Protein AF-A0A534J3L3-F1 (afdb_monomer_lite)

Foldseek 3Di:
DLVVVLVVLCVVQPVFWPDKDKDDPDPLDIDIDTDGHDDPVVVVVSQVSSVPRPPPPDGDDDDDDPPPD

Sequence (69 aa):
MVTHRILHRQHDFLGSIRATAHTHLNEETCLEVLIVAGEAKRVAELTDRLRTVKGVLFAETVVASPNVR

pLDDT: mean 93.08, std 7.03, range [56.19, 97.19]

Secondary structure (DSSP, 8-state):
-HHHHHHHHHGGGTTTEEEEEEEESSSS-EEEEEEE-S-HHHHHHHHHHHHTSTT--------------

Radius of gyration: 12.65 Å; chains: 1; bounding box: 42×18×29 Å

Structure (mmCIF, N/CA/C/O backbone):
data_AF-A0A534J3L3-F1
#
_entry.id   AF-A0A534J3L3-F1
#
loop_
_atom_site.group_PDB
_atom_site.id
_atom_site.type_symbol
_atom_site.label_atom_id
_atom_site.label_alt_id
_atom_site.label_comp_id
_atom_site.label_asym_id
_atom_site.label_entity_id
_atom_site.label_seq_id
_atom_site.pdbx_PDB_ins_code
_atom_site.Cartn_x
_atom_site.Cartn_y
_atom_site.Cartn_z
_atom_site.occupancy
_atom_site.B_iso_or_equiv
_atom_site.auth_seq_id
_atom_site.auth_comp_id
_atom_site.auth_asym_id
_atom_site.auth_atom_id
_atom_site.pdbx_PDB_model_num
ATOM 1 N N . MET A 1 1 ? -16.190 -3.059 2.744 1.00 70.25 1 MET A N 1
ATOM 2 C CA . MET A 1 1 ? -15.146 -2.512 3.644 1.00 70.25 1 MET A CA 1
ATOM 3 C C . MET A 1 1 ? -14.077 -1.794 2.831 1.00 70.25 1 MET A C 1
ATOM 5 O O . MET A 1 1 ? -13.937 -2.092 1.649 1.00 70.25 1 MET A O 1
ATOM 9 N N . VAL A 1 2 ? -13.354 -0.841 3.432 1.00 86.69 2 VAL A N 1
ATOM 10 C CA . VAL A 1 2 ? -12.247 -0.118 2.771 1.00 86.69 2 VAL A CA 1
ATOM 11 C C . VAL A 1 2 ? -11.164 -1.071 2.252 1.00 86.69 2 VAL A C 1
ATOM 13 O O . VAL A 1 2 ? -10.702 -0.907 1.126 1.00 86.69 2 VAL A O 1
ATOM 16 N N . THR A 1 3 ? -10.883 -2.135 3.003 1.00 88.56 3 THR A N 1
ATOM 17 C CA . THR A 1 3 ? -9.932 -3.207 2.674 1.00 88.56 3 THR A CA 1
ATOM 18 C C . THR A 1 3 ? -10.189 -3.840 1.308 1.00 88.56 3 THR A C 1
ATOM 20 O O . THR A 1 3 ? -9.267 -3.964 0.516 1.00 88.56 3 THR A O 1
ATOM 23 N N . HIS A 1 4 ? -11.442 -4.139 0.952 1.00 92.12 4 HIS A N 1
ATOM 24 C CA . HIS A 1 4 ? -11.763 -4.693 -0.371 1.00 92.12 4 HIS A CA 1
ATOM 25 C C . HIS A 1 4 ? -11.435 -3.720 -1.517 1.00 92.12 4 HIS A C 1
ATOM 27 O O . HIS A 1 4 ? -10.992 -4.137 -2.583 1.00 92.12 4 HIS A O 1
ATOM 33 N N . ARG A 1 5 ? -11.642 -2.410 -1.318 1.00 94.06 5 ARG A N 1
ATOM 34 C CA . ARG A 1 5 ? -11.293 -1.403 -2.335 1.00 94.06 5 ARG A CA 1
ATOM 35 C C . ARG A 1 5 ? -9.782 -1.266 -2.485 1.00 94.06 5 ARG A C 1
ATOM 37 O O . ARG A 1 5 ? -9.315 -1.120 -3.607 1.00 94.06 5 ARG A O 1
ATOM 44 N N . ILE A 1 6 ? -9.047 -1.327 -1.376 1.00 95.25 6 ILE A N 1
ATOM 45 C CA . ILE A 1 6 ? -7.582 -1.328 -1.370 1.00 95.25 6 ILE A CA 1
ATOM 46 C C . ILE A 1 6 ? -7.059 -2.563 -2.115 1.00 95.25 6 ILE A C 1
ATOM 48 O O . ILE A 1 6 ? -6.332 -2.407 -3.092 1.00 95.25 6 ILE A O 1
ATOM 52 N N . LEU A 1 7 ? -7.514 -3.765 -1.745 1.00 94.62 7 LEU A N 1
ATOM 53 C CA . LEU A 1 7 ? -7.127 -5.023 -2.396 1.00 94.62 7 LEU A CA 1
ATOM 54 C C . LEU A 1 7 ? -7.426 -5.017 -3.899 1.00 94.62 7 LEU A C 1
ATOM 56 O O . LEU A 1 7 ? -6.573 -5.379 -4.703 1.00 94.62 7 LEU A O 1
ATOM 60 N N . HIS A 1 8 ? -8.601 -4.525 -4.299 1.00 95.25 8 HIS A N 1
ATOM 61 C CA . HIS A 1 8 ? -8.949 -4.411 -5.714 1.00 95.25 8 HIS A CA 1
ATOM 62 C C . HIS A 1 8 ? -7.962 -3.530 -6.497 1.00 95.25 8 HIS A C 1
ATOM 64 O O . HIS A 1 8 ? -7.612 -3.868 -7.620 1.00 95.25 8 HIS A O 1
ATOM 70 N N . ARG A 1 9 ? -7.466 -2.432 -5.907 1.00 95.06 9 ARG A N 1
ATOM 71 C CA . ARG A 1 9 ? -6.441 -1.584 -6.542 1.00 95.06 9 ARG A CA 1
ATOM 72 C C . ARG A 1 9 ? -5.065 -2.241 -6.550 1.00 95.06 9 ARG A C 1
ATOM 74 O O . ARG A 1 9 ? -4.320 -2.044 -7.501 1.00 95.06 9 ARG A O 1
ATOM 81 N N . GLN A 1 10 ? -4.736 -3.025 -5.526 1.00 95.56 10 GLN A N 1
ATOM 82 C CA . GLN A 1 10 ? -3.493 -3.798 -5.485 1.00 95.56 10 GLN A CA 1
ATOM 83 C C . GLN A 1 10 ? -3.453 -4.897 -6.555 1.00 95.56 10 GLN A C 1
ATOM 85 O O . GLN A 1 10 ? -2.371 -5.227 -7.038 1.00 95.56 10 GLN A O 1
ATOM 90 N N . HIS A 1 11 ? -4.606 -5.430 -6.979 1.00 95.12 11 HIS A N 1
ATOM 91 C CA . HIS A 1 11 ? -4.662 -6.477 -8.004 1.00 95.12 11 HIS A CA 1
ATOM 92 C C . HIS A 1 11 ? -4.057 -6.056 -9.358 1.00 95.12 11 HIS A C 1
ATOM 94 O O . HIS A 1 11 ? -3.451 -6.888 -10.032 1.00 95.12 11 HIS A O 1
ATOM 100 N N . ASP A 1 12 ? -4.106 -4.769 -9.716 1.00 94.00 12 ASP A N 1
ATOM 101 C CA . ASP A 1 12 ? -3.454 -4.236 -10.927 1.00 94.00 12 ASP A CA 1
ATOM 102 C C . ASP A 1 12 ? -1.906 -4.305 -10.858 1.00 94.00 12 ASP A C 1
ATOM 104 O O . ASP A 1 12 ? -1.203 -4.139 -11.862 1.00 94.00 12 ASP A O 1
ATOM 108 N N . PHE A 1 13 ? -1.356 -4.550 -9.664 1.00 95.12 13 PHE A N 1
ATOM 109 C CA . PHE A 1 13 ? 0.073 -4.508 -9.349 1.00 95.12 13 PHE A CA 1
ATOM 110 C C . PHE A 1 13 ? 0.620 -5.843 -8.822 1.00 95.12 13 PHE A C 1
ATOM 112 O O . PHE A 1 13 ? 1.744 -5.875 -8.317 1.00 95.12 13 PHE A O 1
ATOM 119 N N . LEU A 1 14 ? -0.104 -6.960 -8.982 1.00 92.69 14 LEU A N 1
ATOM 120 C CA . LEU A 1 14 ? 0.330 -8.288 -8.506 1.00 92.69 14 LEU A CA 1
ATOM 121 C C . LEU A 1 14 ? 1.713 -8.710 -9.023 1.00 92.69 14 LEU A C 1
ATOM 123 O O . LEU A 1 14 ? 2.451 -9.384 -8.317 1.00 92.69 14 LEU A O 1
ATOM 127 N N . GLY A 1 15 ? 2.102 -8.280 -10.228 1.00 92.75 15 GLY A N 1
ATOM 128 C CA . GLY A 1 15 ? 3.440 -8.555 -10.768 1.00 92.75 15 GLY A CA 1
ATOM 129 C C . GLY A 1 15 ? 4.582 -7.817 -10.051 1.00 92.75 15 GLY A C 1
ATOM 130 O O . GLY A 1 15 ? 5.747 -8.168 -10.224 1.00 92.75 15 GLY A O 1
ATOM 131 N N . SER A 1 16 ? 4.268 -6.792 -9.256 1.00 94.31 16 SER A N 1
ATOM 132 C CA . SER A 1 16 ? 5.243 -5.953 -8.550 1.00 94.31 16 SER A CA 1
ATOM 133 C C . SER A 1 16 ? 5.194 -6.138 -7.032 1.00 94.31 16 SER A C 1
ATOM 135 O O . SER A 1 16 ? 6.233 -6.028 -6.381 1.00 94.31 16 SER A O 1
ATOM 137 N N . ILE A 1 17 ? 4.027 -6.432 -6.454 1.00 96.69 17 ILE A N 1
ATOM 138 C CA . ILE A 1 17 ? 3.867 -6.646 -5.009 1.00 96.69 17 ILE A CA 1
ATOM 139 C C . ILE A 1 17 ? 4.462 -8.008 -4.623 1.00 96.69 17 ILE A C 1
ATOM 141 O O . ILE A 1 17 ? 4.086 -9.043 -5.160 1.00 96.69 17 ILE A O 1
ATOM 145 N N . ARG A 1 18 ? 5.412 -8.007 -3.684 1.00 95.88 18 ARG A N 1
ATOM 146 C CA . ARG A 1 18 ? 6.093 -9.205 -3.164 1.00 95.88 18 ARG A CA 1
ATOM 147 C C . ARG A 1 18 ? 5.497 -9.697 -1.858 1.00 95.88 18 ARG A C 1
ATOM 149 O O . ARG A 1 18 ? 5.484 -10.898 -1.616 1.00 95.88 18 ARG A O 1
ATOM 156 N N . ALA A 1 19 ? 5.024 -8.777 -1.029 1.00 96.19 19 ALA A N 1
ATOM 157 C CA . ALA A 1 19 ? 4.326 -9.097 0.202 1.00 96.19 19 ALA A CA 1
ATOM 158 C C . ALA A 1 19 ? 3.462 -7.918 0.638 1.00 96.19 19 ALA A C 1
ATOM 160 O O . ALA A 1 19 ? 3.783 -6.763 0.350 1.00 96.19 19 ALA A O 1
ATOM 161 N N . THR A 1 20 ? 2.422 -8.234 1.397 1.00 95.81 20 THR A N 1
ATOM 162 C CA . THR A 1 20 ? 1.588 -7.263 2.095 1.00 95.81 20 THR A CA 1
ATOM 163 C C . THR A 1 20 ? 1.513 -7.689 3.554 1.00 95.81 20 THR A C 1
ATOM 165 O O . THR A 1 20 ? 1.176 -8.835 3.848 1.00 95.81 20 THR A O 1
ATOM 168 N N . ALA A 1 21 ? 1.835 -6.778 4.466 1.00 96.25 21 ALA A N 1
ATOM 169 C CA . ALA A 1 21 ? 1.618 -6.947 5.896 1.00 96.25 21 ALA A CA 1
ATOM 170 C C . ALA A 1 21 ? 0.487 -6.017 6.341 1.00 96.25 21 ALA A C 1
ATOM 172 O O . ALA A 1 21 ? 0.444 -4.864 5.920 1.00 96.25 21 ALA A O 1
ATOM 173 N N . HIS A 1 22 ? -0.411 -6.508 7.191 1.00 95.81 22 HIS A N 1
ATOM 174 C CA . HIS A 1 22 ? -1.551 -5.751 7.697 1.00 95.81 22 HIS A CA 1
ATOM 175 C C . HIS A 1 22 ? -1.678 -5.954 9.206 1.00 95.81 22 HIS A C 1
ATOM 177 O O . HIS A 1 22 ? -1.726 -7.092 9.672 1.00 95.81 22 HIS A O 1
ATOM 183 N N . THR A 1 23 ? -1.779 -4.856 9.952 1.00 96.31 23 THR A N 1
ATOM 184 C CA . THR A 1 23 ? -1.906 -4.865 11.413 1.00 96.31 23 THR A CA 1
ATOM 185 C C . THR A 1 23 ? -2.992 -3.890 11.853 1.00 96.31 23 THR A C 1
ATOM 187 O O . THR A 1 23 ? -3.043 -2.755 11.379 1.00 96.31 23 THR A O 1
ATOM 190 N N . HIS A 1 24 ? -3.840 -4.302 12.793 1.00 96.94 24 HIS A N 1
ATOM 191 C CA . HIS A 1 24 ? -4.808 -3.413 13.436 1.00 96.94 24 HIS A CA 1
ATOM 192 C C . HIS A 1 24 ? -4.089 -2.498 14.434 1.00 96.94 24 HIS A C 1
ATOM 194 O O . HIS A 1 24 ? -3.404 -2.983 15.333 1.00 96.94 24 HIS A O 1
ATOM 200 N N . LEU A 1 25 ? -4.221 -1.180 14.265 1.00 96.50 25 LEU A N 1
ATOM 201 C CA . LEU A 1 25 ? -3.666 -0.192 15.200 1.00 96.50 25 LEU A CA 1
ATOM 202 C C . LEU A 1 25 ? -4.629 0.059 16.366 1.00 96.50 25 LEU A C 1
ATOM 204 O O . LEU A 1 25 ? -4.197 0.299 17.490 1.00 96.50 25 LEU A O 1
ATOM 208 N N . ASN A 1 26 ? -5.932 0.005 16.086 1.00 95.56 26 ASN A N 1
ATOM 209 C CA . ASN A 1 26 ? -7.030 0.031 17.049 1.00 95.56 26 ASN A CA 1
ATOM 210 C C . ASN A 1 26 ? -8.291 -0.581 16.400 1.00 95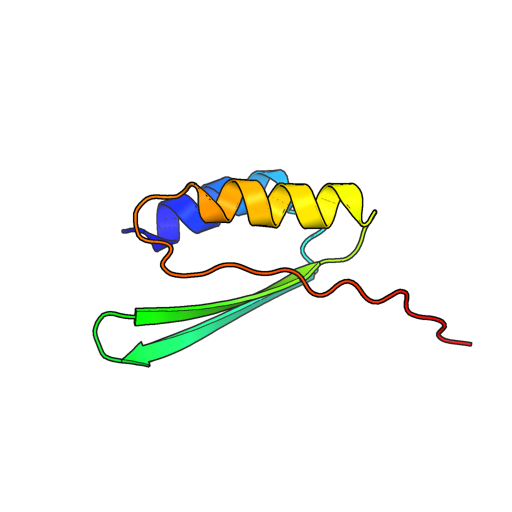.56 26 ASN A C 1
ATOM 212 O O . ASN A 1 26 ? -8.202 -1.190 15.335 1.00 95.56 26 ASN A O 1
ATOM 216 N N . GLU A 1 27 ? -9.455 -0.417 17.031 1.00 96.06 27 GLU A N 1
ATOM 217 C CA . GLU A 1 27 ? -10.735 -0.988 16.578 1.00 96.06 27 GLU A CA 1
ATOM 218 C C . GLU A 1 27 ? -11.197 -0.490 15.194 1.00 96.06 27 GLU A C 1
ATOM 220 O O . GLU A 1 27 ? -11.912 -1.208 14.496 1.00 96.06 27 GLU A O 1
ATOM 225 N N . GLU A 1 28 ? -10.769 0.702 14.761 1.00 94.88 28 GLU A N 1
ATOM 226 C CA . GLU A 1 28 ? -11.250 1.341 13.524 1.00 94.88 28 GLU A CA 1
ATOM 227 C C . GLU A 1 28 ? -10.155 1.582 12.473 1.00 94.88 28 GLU A C 1
ATOM 229 O O . GLU A 1 28 ? -10.456 1.905 11.320 1.00 94.88 28 GLU A O 1
ATOM 234 N N . THR A 1 29 ? -8.878 1.432 12.835 1.00 95.88 29 THR A N 1
ATOM 235 C CA . THR A 1 29 ? -7.742 1.779 11.971 1.00 95.88 29 THR A CA 1
ATOM 236 C C . THR A 1 29 ? -6.742 0.642 11.836 1.00 95.88 29 THR A C 1
ATOM 238 O O . THR A 1 29 ? -6.493 -0.142 12.752 1.00 95.88 29 THR A O 1
ATOM 241 N N . CYS A 1 30 ? -6.153 0.555 10.649 1.00 96.56 30 CYS A N 1
ATOM 242 C CA . CYS A 1 30 ? -5.180 -0.465 10.293 1.00 96.56 30 CYS A CA 1
ATOM 243 C C . CYS A 1 30 ? -3.968 0.190 9.631 1.00 96.56 30 CYS A C 1
ATOM 245 O O . CYS A 1 30 ? -4.103 1.208 8.951 1.00 96.56 30 CYS A O 1
ATOM 247 N N . LEU A 1 31 ? -2.806 -0.430 9.797 1.00 96.62 31 LEU A N 1
ATOM 248 C CA . LEU A 1 31 ? -1.602 -0.154 9.029 1.00 96.62 31 LEU A CA 1
ATOM 249 C C . LEU A 1 31 ? -1.408 -1.273 8.013 1.00 96.62 31 LEU A C 1
ATOM 251 O O . LEU A 1 31 ? -1.439 -2.449 8.372 1.00 96.62 31 LEU A O 1
ATOM 255 N N . GLU A 1 32 ? -1.155 -0.899 6.765 1.00 97.19 32 GLU A N 1
ATOM 256 C CA . GLU A 1 32 ? -0.804 -1.833 5.705 1.00 97.19 32 GLU A CA 1
ATOM 257 C C . GLU A 1 32 ? 0.534 -1.426 5.088 1.00 97.19 32 GLU A C 1
ATOM 259 O O . GLU A 1 32 ? 0.746 -0.261 4.752 1.00 97.19 32 GLU A O 1
ATOM 264 N N . VAL A 1 33 ? 1.449 -2.386 4.967 1.00 97.12 33 VAL A N 1
ATOM 265 C CA . VAL A 1 33 ? 2.782 -2.197 4.390 1.00 97.12 33 VAL A CA 1
ATOM 266 C C . VAL A 1 33 ? 2.916 -3.116 3.189 1.00 97.12 33 VAL A C 1
ATOM 268 O O . VAL A 1 33 ? 2.811 -4.335 3.319 1.00 97.12 33 VAL A O 1
ATOM 271 N N . LEU A 1 34 ? 3.170 -2.526 2.024 1.00 97.19 34 LEU A N 1
ATOM 272 C CA . LEU A 1 34 ? 3.374 -3.252 0.778 1.00 97.19 34 LEU A CA 1
ATOM 273 C C . LEU A 1 34 ? 4.866 -3.268 0.448 1.00 97.19 34 LEU A C 1
ATOM 275 O O . LEU A 1 34 ? 5.489 -2.219 0.293 1.00 97.19 34 LEU A O 1
ATOM 279 N N . ILE A 1 35 ? 5.433 -4.462 0.293 1.00 96.19 35 ILE A N 1
ATOM 280 C CA . ILE A 1 35 ? 6.778 -4.647 -0.252 1.00 96.19 35 ILE A CA 1
ATOM 281 C C . ILE A 1 35 ? 6.633 -4.778 -1.762 1.00 96.19 35 ILE A C 1
ATOM 283 O O . ILE A 1 35 ? 6.051 -5.746 -2.249 1.00 96.19 35 ILE A O 1
ATOM 287 N N . VAL A 1 36 ? 7.161 -3.812 -2.508 1.00 95.50 36 VAL A N 1
ATOM 288 C CA . VAL A 1 36 ? 6.994 -3.726 -3.963 1.00 95.50 36 VAL A CA 1
ATOM 289 C C . VAL A 1 36 ? 8.360 -3.699 -4.635 1.00 95.50 36 VAL A C 1
ATOM 291 O O . VAL A 1 36 ? 9.252 -2.971 -4.210 1.00 95.50 36 VAL A O 1
ATOM 294 N N . ALA A 1 37 ? 8.520 -4.481 -5.698 1.00 93.75 37 ALA A N 1
ATOM 295 C CA . ALA A 1 37 ? 9.714 -4.487 -6.531 1.00 93.75 37 ALA A CA 1
ATOM 296 C C . ALA A 1 37 ? 9.350 -4.131 -7.974 1.00 93.75 37 ALA A C 1
ATOM 298 O O . ALA A 1 37 ? 8.486 -4.763 -8.588 1.00 93.75 37 ALA A O 1
ATOM 299 N N . GLY A 1 38 ? 10.032 -3.131 -8.523 1.00 92.00 38 GLY A N 1
ATOM 300 C CA . GLY A 1 38 ? 9.823 -2.667 -9.887 1.00 92.00 38 GLY A CA 1
ATOM 301 C C . GLY A 1 38 ? 10.357 -1.257 -10.096 1.00 92.00 38 GLY A C 1
ATOM 302 O O . GLY A 1 38 ? 11.063 -0.707 -9.253 1.00 92.00 38 GLY A O 1
ATOM 303 N N . GLU A 1 39 ? 10.001 -0.671 -11.233 1.00 92.88 39 GLU A N 1
ATOM 304 C CA . GLU A 1 39 ? 10.348 0.709 -11.562 1.00 92.88 39 GLU A CA 1
ATOM 305 C C . GLU A 1 39 ? 9.746 1.692 -10.551 1.00 92.88 39 GLU A C 1
ATOM 307 O O . GLU A 1 39 ? 8.555 1.620 -10.243 1.00 92.88 39 GLU A O 1
ATOM 312 N N . ALA A 1 40 ? 10.542 2.667 -10.097 1.00 92.19 40 ALA A N 1
ATOM 313 C CA . ALA A 1 40 ? 10.119 3.663 -9.107 1.00 92.19 40 ALA A CA 1
ATOM 314 C C . ALA A 1 40 ? 8.815 4.381 -9.501 1.00 92.19 40 ALA A C 1
ATOM 316 O O . ALA A 1 40 ? 7.950 4.600 -8.656 1.00 92.19 40 ALA A O 1
ATOM 317 N N . LYS A 1 41 ? 8.631 4.671 -10.797 1.00 93.50 41 LYS A N 1
ATOM 318 C CA . LYS A 1 41 ? 7.401 5.274 -11.329 1.00 93.50 41 LYS A CA 1
ATOM 319 C C . LYS A 1 41 ? 6.168 4.398 -11.083 1.00 93.50 41 LYS A C 1
ATOM 321 O O . LYS A 1 41 ? 5.126 4.915 -10.696 1.00 93.50 41 LYS A O 1
ATOM 326 N N . ARG A 1 42 ? 6.286 3.081 -11.279 1.00 91.88 42 ARG A N 1
ATOM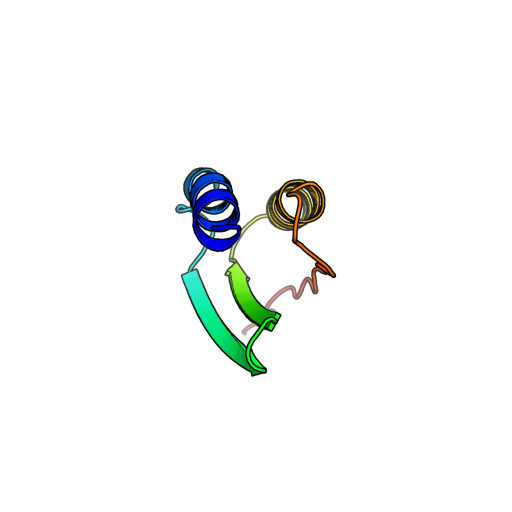 327 C CA . ARG A 1 42 ? 5.183 2.132 -11.070 1.00 91.88 42 ARG A CA 1
ATOM 328 C C . ARG A 1 42 ? 4.846 1.982 -9.586 1.00 91.88 42 ARG A C 1
ATOM 330 O O . ARG A 1 42 ? 3.677 1.838 -9.243 1.00 91.88 42 ARG A O 1
ATOM 337 N N . VAL A 1 43 ? 5.853 2.048 -8.712 1.00 92.81 43 VAL A N 1
ATOM 338 C CA . VAL A 1 43 ? 5.643 2.049 -7.254 1.00 92.81 43 VAL A CA 1
ATOM 339 C C . VAL A 1 43 ? 4.923 3.328 -6.811 1.00 92.81 43 VAL A C 1
ATOM 341 O O . VAL A 1 43 ? 3.954 3.246 -6.062 1.00 92.81 43 VAL A O 1
ATOM 344 N N . ALA A 1 44 ? 5.338 4.493 -7.317 1.00 93.88 44 ALA A N 1
ATOM 345 C CA . ALA A 1 44 ? 4.667 5.760 -7.030 1.00 93.88 44 ALA A CA 1
ATOM 346 C C . ALA A 1 44 ? 3.199 5.755 -7.500 1.00 93.88 44 ALA A C 1
ATOM 348 O O . ALA A 1 44 ? 2.310 6.135 -6.742 1.00 93.88 44 ALA A O 1
ATOM 349 N N . GLU A 1 45 ? 2.930 5.230 -8.702 1.00 95.88 45 GLU A N 1
ATOM 350 C CA . GLU A 1 45 ? 1.568 5.116 -9.238 1.00 95.88 45 GLU A CA 1
ATOM 351 C C . GLU A 1 45 ? 0.645 4.277 -8.339 1.00 95.88 45 GLU A C 1
ATOM 353 O O . GLU A 1 45 ? -0.515 4.642 -8.129 1.00 95.88 45 GLU A O 1
ATOM 358 N N . LEU A 1 46 ? 1.141 3.164 -7.787 1.00 95.75 46 LEU A N 1
ATOM 359 C CA . LEU A 1 46 ? 0.375 2.346 -6.844 1.00 95.75 46 LEU A CA 1
ATOM 360 C C . LEU A 1 46 ? -0.045 3.171 -5.622 1.00 95.75 46 LEU A C 1
ATOM 362 O O . LEU A 1 46 ? -1.223 3.183 -5.262 1.00 95.75 46 LEU A O 1
ATOM 366 N N . THR A 1 47 ? 0.891 3.895 -5.013 1.00 96.06 47 THR A N 1
ATOM 367 C CA . THR A 1 47 ? 0.610 4.720 -3.832 1.00 96.06 47 THR A CA 1
ATOM 368 C C . THR A 1 47 ? -0.371 5.844 -4.137 1.00 96.06 47 THR A C 1
ATOM 370 O O . THR A 1 47 ? -1.309 6.048 -3.366 1.00 96.06 47 THR A O 1
ATOM 373 N N . ASP A 1 48 ? -0.235 6.518 -5.280 1.00 96.62 48 ASP A N 1
ATOM 374 C CA . ASP A 1 48 ? -1.181 7.553 -5.708 1.00 96.62 48 ASP A CA 1
ATOM 375 C C . ASP A 1 48 ? -2.591 6.979 -5.897 1.00 96.62 48 ASP A C 1
ATOM 377 O O . ASP A 1 48 ? -3.574 7.537 -5.399 1.00 96.62 48 ASP A O 1
ATOM 381 N N . ARG A 1 49 ? -2.714 5.805 -6.530 1.00 96.06 49 ARG A N 1
ATOM 382 C CA . ARG A 1 49 ? -4.005 5.117 -6.683 1.00 96.06 49 ARG A CA 1
ATOM 383 C C . ARG A 1 49 ? -4.619 4.730 -5.342 1.00 96.06 49 ARG A C 1
ATOM 385 O O . ARG A 1 49 ? -5.839 4.849 -5.197 1.00 96.06 49 ARG A O 1
ATOM 392 N N . LEU A 1 50 ? -3.818 4.277 -4.377 1.00 96.50 50 LEU A N 1
ATOM 393 C CA . LEU A 1 50 ? -4.288 3.937 -3.032 1.00 96.50 50 LEU A CA 1
ATOM 394 C C . LEU A 1 50 ? -4.732 5.182 -2.257 1.00 96.50 50 LEU A C 1
ATOM 396 O O . LEU A 1 50 ? -5.797 5.157 -1.642 1.00 96.50 50 LEU A O 1
ATOM 400 N N . ARG A 1 51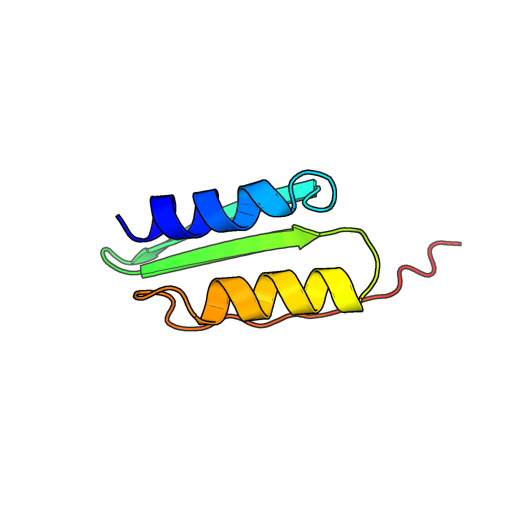 ? -3.998 6.295 -2.363 1.00 96.62 51 ARG A N 1
ATOM 401 C CA . ARG A 1 51 ? -4.309 7.571 -1.693 1.00 96.62 51 ARG A CA 1
ATOM 402 C C . ARG A 1 51 ? -5.703 8.107 -2.042 1.00 96.62 51 ARG A C 1
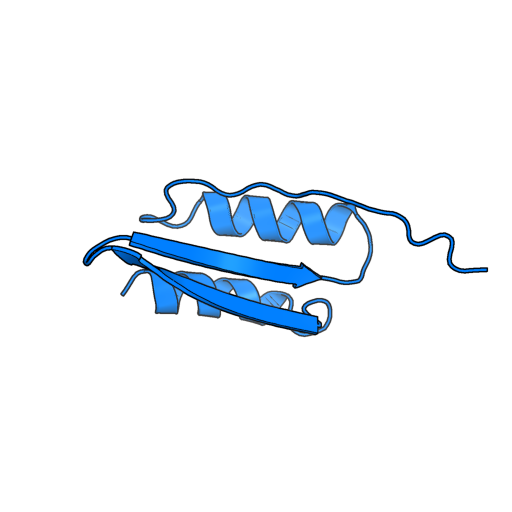ATOM 404 O O . ARG A 1 51 ? -6.349 8.732 -1.211 1.00 96.62 51 ARG A O 1
ATOM 411 N N . THR A 1 52 ? -6.198 7.831 -3.251 1.00 96.12 52 THR A N 1
ATOM 412 C CA . THR A 1 52 ? -7.541 8.263 -3.698 1.00 96.12 52 THR A CA 1
ATOM 413 C C . THR A 1 52 ? -8.700 7.424 -3.146 1.00 96.12 52 THR A C 1
ATOM 415 O O . THR A 1 52 ? -9.869 7.766 -3.346 1.00 96.12 52 THR A O 1
ATOM 418 N N . VAL A 1 53 ? -8.431 6.297 -2.478 1.00 96.50 53 VAL A N 1
ATOM 419 C CA . VAL A 1 53 ? -9.486 5.408 -1.980 1.00 96.50 53 VAL A CA 1
ATOM 420 C C . VAL A 1 53 ? -10.123 6.006 -0.726 1.00 96.50 53 VAL A C 1
ATOM 422 O O . VAL A 1 53 ? -9.479 6.157 0.307 1.00 96.50 53 VAL A O 1
ATOM 425 N N . LYS A 1 54 ? -11.438 6.266 -0.771 1.00 95.25 54 LYS A N 1
ATOM 426 C CA . LYS A 1 54 ? -12.201 6.721 0.405 1.00 95.25 54 LYS A CA 1
ATOM 427 C C . LYS A 1 54 ? -11.987 5.773 1.595 1.00 95.25 54 LYS A C 1
ATOM 429 O O . LYS A 1 54 ? -12.371 4.598 1.519 1.00 95.25 54 LYS A O 1
ATOM 434 N N . GLY A 1 55 ? -11.444 6.310 2.688 1.00 95.19 55 GLY A N 1
ATOM 435 C CA . GLY A 1 55 ? -11.097 5.581 3.913 1.00 95.19 55 GLY A CA 1
ATOM 436 C C . GLY A 1 55 ? -9.596 5.337 4.102 1.00 95.19 55 GLY A C 1
ATOM 437 O O . GLY A 1 55 ? -9.209 4.873 5.167 1.00 95.19 55 GLY A O 1
ATOM 438 N N . VAL A 1 56 ? -8.754 5.659 3.115 1.00 96.81 56 VAL A N 1
ATOM 439 C CA . VAL A 1 56 ? -7.301 5.737 3.305 1.00 96.81 56 VAL A CA 1
ATOM 440 C C . VAL A 1 56 ? -6.980 7.063 3.984 1.00 96.81 56 VAL A C 1
ATOM 442 O O . VAL A 1 56 ? -7.248 8.128 3.433 1.00 96.81 56 VAL A O 1
ATOM 445 N N . LEU A 1 57 ? -6.446 6.986 5.203 1.00 96.44 57 LEU A N 1
ATOM 446 C CA . LEU A 1 57 ? -6.099 8.162 6.006 1.00 96.44 57 LEU A CA 1
ATOM 447 C C . LEU A 1 57 ? -4.743 8.747 5.594 1.00 96.44 57 LEU A C 1
ATOM 449 O O . LEU A 1 57 ? -4.567 9.961 5.572 1.00 96.44 57 LEU A O 1
ATOM 453 N N . PHE A 1 58 ? -3.792 7.875 5.259 1.00 96.00 58 PHE A N 1
ATOM 454 C CA . PHE A 1 58 ? -2.427 8.225 4.891 1.00 96.00 58 PHE A CA 1
ATOM 455 C C . PHE A 1 58 ? -1.824 7.120 4.016 1.00 96.00 58 PHE A C 1
ATOM 457 O O . PHE A 1 58 ? -2.083 5.939 4.248 1.00 96.00 58 PHE A O 1
ATOM 464 N N . ALA A 1 59 ? -1.026 7.499 3.018 1.00 96.81 59 ALA A N 1
ATOM 465 C CA . ALA A 1 59 ? -0.274 6.579 2.170 1.00 96.81 59 ALA A CA 1
ATOM 466 C C . ALA A 1 59 ? 0.999 7.284 1.702 1.00 96.81 59 ALA A C 1
ATOM 468 O O . ALA A 1 59 ? 0.914 8.394 1.194 1.00 96.81 59 ALA A O 1
ATOM 469 N N . GLU A 1 60 ? 2.160 6.659 1.854 1.00 96.25 60 GLU A N 1
ATOM 470 C CA . GLU A 1 60 ? 3.443 7.207 1.407 1.00 96.25 60 GLU A CA 1
ATOM 471 C C . GLU A 1 60 ? 4.314 6.109 0.814 1.00 96.25 60 GLU A C 1
ATOM 473 O O . GLU A 1 60 ? 4.124 4.926 1.094 1.00 96.25 60 GLU A O 1
ATOM 478 N N . THR A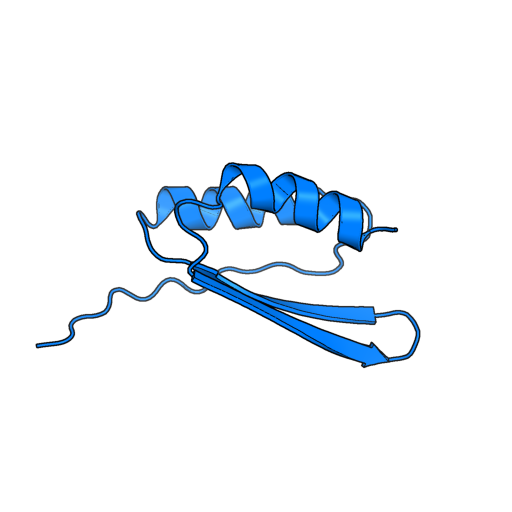 1 61 ? 5.277 6.512 -0.013 1.00 95.44 61 THR A N 1
ATOM 479 C CA . THR A 1 61 ? 6.247 5.587 -0.607 1.00 95.44 61 THR A CA 1
ATOM 480 C C . THR A 1 61 ? 7.646 5.952 -0.174 1.00 95.44 61 THR A C 1
ATOM 482 O O . THR A 1 61 ? 8.069 7.095 -0.317 1.00 95.44 61 THR A O 1
ATOM 485 N N . VAL A 1 62 ? 8.403 4.949 0.252 1.00 94.81 62 VAL A N 1
ATOM 486 C CA . VAL A 1 62 ? 9.856 5.048 0.357 1.00 94.81 62 VAL A CA 1
ATOM 487 C C . VAL A 1 62 ? 10.451 4.183 -0.741 1.00 94.81 62 VAL A C 1
ATOM 489 O O . VAL A 1 62 ? 10.185 2.985 -0.808 1.00 94.81 62 VAL A O 1
ATOM 492 N N . VAL A 1 63 ? 11.234 4.799 -1.624 1.00 93.00 63 VAL A N 1
ATOM 493 C CA . VAL A 1 63 ? 11.931 4.091 -2.699 1.00 93.00 63 VAL A CA 1
ATOM 494 C C . VAL A 1 63 ? 13.377 3.887 -2.280 1.00 93.00 63 VAL A C 1
ATOM 496 O O . VAL A 1 63 ? 14.079 4.842 -1.957 1.00 93.00 63 VAL A O 1
ATOM 499 N N . ALA A 1 64 ? 13.825 2.639 -2.320 1.00 91.12 64 ALA A N 1
ATOM 500 C CA . ALA A 1 64 ? 15.221 2.281 -2.149 1.00 91.12 64 ALA A CA 1
ATOM 501 C C . ALA A 1 64 ? 15.699 1.544 -3.399 1.00 91.12 64 ALA A C 1
ATOM 503 O O . ALA A 1 64 ? 15.010 0.658 -3.904 1.00 91.12 64 ALA A O 1
ATOM 504 N N . SER A 1 65 ? 16.889 1.898 -3.877 1.00 88.19 65 SER A N 1
ATOM 505 C CA . SER A 1 65 ? 17.593 1.132 -4.902 1.00 88.19 65 SER A CA 1
ATOM 506 C C . SER A 1 65 ? 18.528 0.160 -4.191 1.00 88.19 65 SER A C 1
ATOM 508 O O . SER A 1 65 ? 19.530 0.603 -3.622 1.00 88.19 65 SER A O 1
ATOM 510 N N . PRO A 1 66 ? 18.214 -1.144 -4.162 1.00 78.88 66 PRO A N 1
ATOM 511 C CA . PRO A 1 66 ? 19.048 -2.110 -3.474 1.00 78.88 66 PRO A CA 1
ATOM 512 C C . PRO A 1 66 ? 20.342 -2.297 -4.273 1.00 78.88 66 P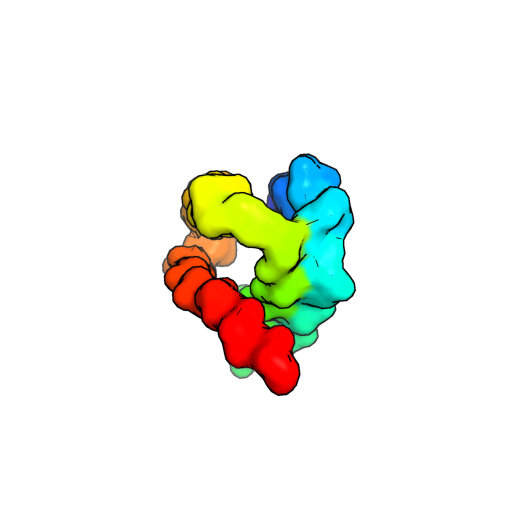RO A C 1
ATOM 514 O O . PRO A 1 66 ? 20.369 -2.980 -5.293 1.00 78.88 66 PRO A O 1
ATOM 517 N N . ASN A 1 67 ? 21.428 -1.670 -3.823 1.00 78.00 67 ASN A N 1
ATOM 518 C CA . ASN A 1 67 ? 22.775 -1.944 -4.323 1.00 78.00 67 ASN A CA 1
ATOM 519 C C . ASN A 1 67 ? 23.340 -3.123 -3.519 1.00 78.00 67 ASN A C 1
ATOM 521 O O . ASN A 1 67 ? 24.239 -2.963 -2.696 1.00 78.00 67 ASN A O 1
ATOM 525 N N . VAL A 1 68 ? 22.715 -4.294 -3.680 1.00 68.69 68 VAL A N 1
ATOM 526 C CA . VAL A 1 68 ? 23.189 -5.534 -3.054 1.00 68.69 68 VAL A CA 1
ATOM 527 C C . VAL A 1 68 ? 24.288 -6.074 -3.955 1.00 68.69 68 VAL A C 1
ATOM 529 O O . VAL A 1 68 ? 24.011 -6.708 -4.971 1.00 68.69 68 VAL A O 1
ATOM 532 N N . ARG A 1 69 ? 25.525 -5.700 -3.639 1.00 56.19 69 ARG A N 1
ATOM 533 C CA . ARG A 1 69 ? 26.703 -6.407 -4.137 1.00 56.19 69 ARG A CA 1
ATOM 534 C C . ARG A 1 69 ? 26.886 -7.696 -3.355 1.00 56.19 69 ARG A C 1
ATOM 536 O O . ARG A 1 69 ? 26.636 -7.657 -2.130 1.00 56.19 69 ARG A O 1
#